Protein AF-A0A9N7LNQ0-F1 (afdb_monomer)

pLDDT: mean 82.07, std 12.47, range [46.47, 96.0]

Solvent-accessible surface area (backbone atoms only — not comparable to full-atom values): 5255 Å² total; per-residue (Å²): 90,79,44,80,43,42,66,50,44,63,68,77,48,55,49,59,68,59,50,42,49,65,34,40,69,66,70,75,36,53,71,69,55,42,60,59,49,47,43,72,26,82,45,72,66,53,48,50,52,48,57,67,69,50,69,68,54,69,66,58,47,51,54,49,40,39,74,75,66,43,40,67,60,54,51,53,53,52,54,53,54,54,55,55,51,58,64,65,72,74,113

Radius of gyration: 20.7 Å; Cα contacts (8 Å, |Δi|>4): 63; chains: 1; bounding box: 54×26×45 Å

Sequence (91 aa):
MIFYGREFWTEKLPVLPVLEGLFVGNAKLTPEEFGRLIRVVDTAEEAVNALLEHRPSTTKMIHRMQAEGFGPILAAAAGSAEAATSVLGAR

Mean predicted aligned error: 11.54 Å

Structure (mmCIF, N/CA/C/O backbone):
data_AF-A0A9N7LNQ0-F1
#
_entry.id   AF-A0A9N7LNQ0-F1
#
loop_
_atom_site.group_PDB
_atom_site.id
_atom_site.type_symbol
_atom_site.label_atom_id
_atom_site.label_alt_id
_atom_site.label_comp_id
_atom_site.label_asym_id
_atom_site.label_entity_id
_atom_site.label_seq_id
_atom_site.pdbx_PDB_ins_code
_atom_site.Cartn_x
_atom_site.Cartn_y
_atom_site.Cartn_z
_atom_site.occupancy
_atom_site.B_iso_or_equiv
_atom_site.auth_seq_id
_atom_site.auth_comp_id
_atom_site.auth_asym_id
_atom_site.auth_atom_id
_atom_site.pdbx_PDB_model_num
ATOM 1 N N . MET A 1 1 ? 0.319 -4.811 -1.139 1.00 88.00 1 MET A N 1
ATOM 2 C CA . MET A 1 1 ? -0.463 -5.571 -2.132 1.00 88.00 1 MET A CA 1
ATOM 3 C C . MET A 1 1 ? -0.962 -4.600 -3.182 1.00 88.00 1 MET A C 1
ATOM 5 O O . MET A 1 1 ? -1.479 -3.551 -2.816 1.00 88.00 1 MET A O 1
ATOM 9 N N . ILE A 1 2 ? -0.746 -4.919 -4.457 1.00 90.69 2 ILE A N 1
ATOM 10 C CA . ILE A 1 2 ? -1.108 -4.054 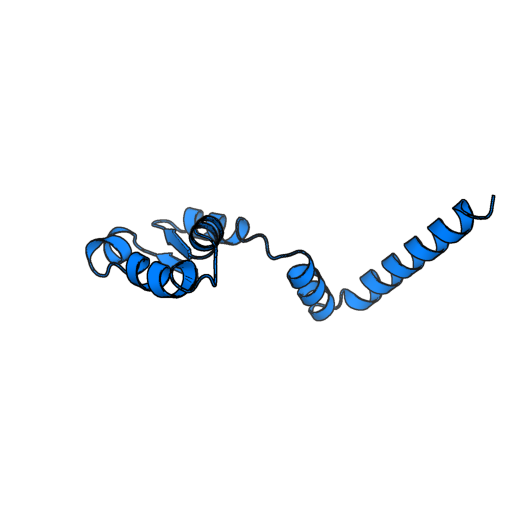-5.582 1.00 90.69 2 ILE A CA 1
ATOM 11 C C . ILE A 1 2 ? -2.109 -4.804 -6.456 1.00 90.69 2 ILE A C 1
ATOM 13 O O . ILE A 1 2 ? -1.856 -5.945 -6.834 1.00 90.69 2 ILE A O 1
ATOM 17 N N . PHE A 1 3 ? -3.228 -4.156 -6.755 1.00 93.31 3 PHE A N 1
ATOM 18 C CA . PHE A 1 3 ? -4.289 -4.637 -7.628 1.00 93.31 3 PHE A CA 1
ATOM 19 C C . PHE A 1 3 ? -4.274 -3.823 -8.918 1.00 93.31 3 PHE A C 1
ATOM 21 O O . PHE A 1 3 ? -4.407 -2.602 -8.878 1.00 93.31 3 PHE A O 1
ATOM 28 N N . TYR A 1 4 ? -4.088 -4.491 -10.053 1.00 93.50 4 TYR A N 1
ATOM 29 C CA . TYR A 1 4 ? -4.028 -3.842 -11.360 1.00 93.50 4 TYR A CA 1
ATOM 30 C C . TYR A 1 4 ? -5.406 -3.843 -12.037 1.00 93.50 4 TYR A C 1
ATOM 32 O O . TYR A 1 4 ? -6.039 -4.898 -12.108 1.00 93.50 4 TYR A O 1
ATOM 40 N N . GLY A 1 5 ? -5.845 -2.688 -12.541 1.00 92.75 5 GLY A N 1
ATOM 41 C CA . GLY A 1 5 ? -7.129 -2.491 -13.222 1.00 92.75 5 GLY A CA 1
ATOM 42 C C . GLY A 1 5 ? -8.231 -2.010 -12.277 1.00 92.75 5 GLY A C 1
ATOM 43 O O . GLY A 1 5 ? -9.023 -2.807 -11.770 1.00 92.75 5 GLY A O 1
ATOM 44 N N . ARG A 1 6 ? -8.294 -0.697 -12.048 1.00 94.62 6 ARG A N 1
ATOM 45 C CA . ARG A 1 6 ? -9.162 -0.041 -11.065 1.00 94.62 6 ARG A CA 1
ATOM 46 C C . ARG A 1 6 ? -10.630 -0.362 -11.264 1.00 94.62 6 ARG A C 1
ATOM 48 O O . ARG A 1 6 ? -11.232 -0.874 -10.329 1.00 94.62 6 ARG A O 1
ATOM 55 N N . GLU A 1 7 ? -11.152 -0.191 -12.478 1.00 94.19 7 GLU A N 1
ATOM 56 C CA . GLU A 1 7 ? -12.549 -0.507 -12.820 1.00 94.19 7 GLU A CA 1
ATOM 57 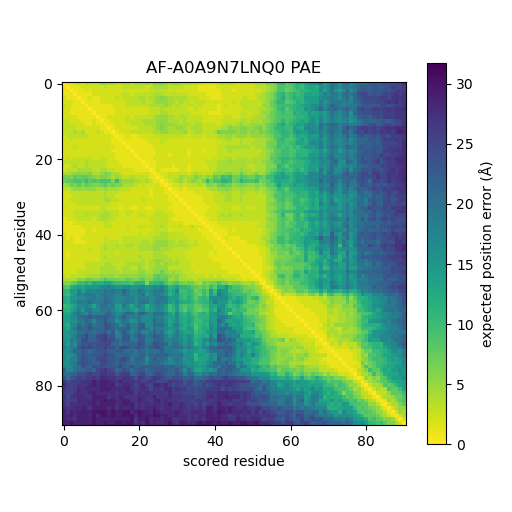C C . GLU A 1 7 ? -12.949 -1.907 -12.328 1.00 94.19 7 GLU A C 1
ATOM 59 O O . GLU A 1 7 ? -13.975 -2.095 -11.674 1.00 94.19 7 GLU A O 1
ATOM 64 N N . PHE A 1 8 ? -12.105 -2.912 -12.571 1.00 94.62 8 PHE A N 1
ATOM 65 C CA . PHE A 1 8 ? -12.406 -4.274 -12.149 1.00 94.62 8 PHE A CA 1
ATOM 66 C C . PHE A 1 8 ? -12.458 -4.405 -10.619 1.00 94.62 8 PHE A C 1
ATOM 68 O O . PHE A 1 8 ? -13.424 -4.949 -10.090 1.00 94.62 8 PHE A O 1
ATOM 75 N N . TRP A 1 9 ? -11.451 -3.895 -9.905 1.00 94.19 9 TRP A N 1
ATOM 76 C CA . TRP A 1 9 ? -11.310 -4.077 -8.453 1.00 94.19 9 TRP A CA 1
ATOM 77 C C . TRP A 1 9 ? -12.150 -3.124 -7.596 1.00 94.19 9 TRP A C 1
ATOM 7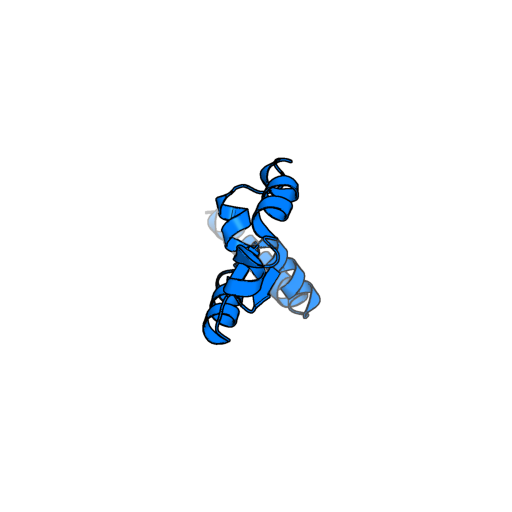9 O O . TRP A 1 9 ? -12.271 -3.349 -6.388 1.00 94.19 9 TRP A O 1
ATOM 89 N N . THR A 1 10 ? -12.715 -2.069 -8.184 1.00 90.81 10 THR A N 1
ATOM 90 C CA . THR A 1 10 ? -13.613 -1.136 -7.489 1.00 90.81 10 THR A CA 1
ATOM 91 C C . THR A 1 10 ? -15.072 -1.312 -7.882 1.00 90.81 10 THR A C 1
ATOM 93 O O . THR A 1 10 ? -15.933 -1.103 -7.034 1.00 90.81 10 THR A O 1
ATOM 96 N N . GLU A 1 11 ? -15.367 -1.713 -9.122 1.00 92.75 11 GLU A N 1
ATOM 97 C CA . GLU A 1 11 ? -16.748 -1.768 -9.625 1.00 92.75 11 GLU A CA 1
ATOM 98 C C . GLU A 1 11 ? -17.243 -3.198 -9.845 1.00 92.75 11 GLU A C 1
ATOM 100 O O . GLU A 1 11 ? -18.346 -3.538 -9.420 1.00 92.75 11 GLU A O 1
ATOM 105 N N . LYS A 1 12 ? -16.443 -4.062 -10.483 1.00 93.44 12 LYS A N 1
ATOM 106 C CA . LYS A 1 12 ? -16.881 -5.431 -10.829 1.00 93.44 12 LYS A CA 1
ATOM 107 C C . LYS A 1 12 ? -16.725 -6.404 -9.667 1.00 93.44 12 LYS A C 1
ATOM 109 O O . LYS A 1 12 ? -17.587 -7.248 -9.439 1.00 93.44 12 LYS A O 1
ATOM 114 N N . LEU A 1 13 ? -15.624 -6.282 -8.938 1.00 93.25 13 LEU A N 1
ATOM 115 C CA . LEU A 1 13 ? -15.312 -7.072 -7.759 1.00 93.25 13 LEU A CA 1
ATOM 116 C C . LEU A 1 13 ? -14.724 -6.141 -6.688 1.00 93.25 13 LEU A C 1
ATOM 118 O O . LEU A 1 13 ? -13.499 -6.071 -6.561 1.00 93.25 13 LEU A O 1
ATOM 122 N N . PRO A 1 14 ? -15.574 -5.409 -5.939 1.00 89.94 14 PRO A N 1
ATOM 123 C CA . PRO A 1 14 ? -15.141 -4.410 -4.966 1.00 89.94 14 PRO A CA 1
ATOM 124 C C . PRO A 1 14 ? -14.419 -5.080 -3.793 1.00 89.94 14 PRO A C 1
ATOM 126 O O . PRO A 1 14 ? -15.016 -5.454 -2.784 1.00 89.94 14 PRO A O 1
ATOM 129 N N . VAL A 1 15 ? -13.107 -5.254 -3.937 1.00 90.31 15 VAL A N 1
ATOM 130 C CA . VAL A 1 15 ? -12.270 -5.981 -2.973 1.00 90.31 15 VAL A CA 1
ATOM 131 C C . VAL A 1 15 ? -11.904 -5.109 -1.770 1.00 90.31 15 VAL A C 1
ATOM 133 O O . VAL A 1 15 ? -11.695 -5.622 -0.671 1.00 90.31 15 VAL A O 1
ATOM 136 N N . LEU A 1 16 ? -11.862 -3.785 -1.957 1.00 92.75 16 LEU A N 1
ATOM 137 C CA . LEU A 1 16 ? -11.433 -2.840 -0.925 1.00 92.75 16 LEU A CA 1
ATOM 138 C C . LEU A 1 16 ? -12.297 -2.894 0.345 1.00 92.75 16 LEU A C 1
ATOM 140 O O . LEU A 1 16 ? -11.702 -3.087 1.402 1.00 92.75 16 LEU A O 1
ATOM 144 N N . PRO A 1 17 ? -13.646 -2.856 0.297 1.00 93.44 17 PRO A N 1
ATOM 145 C CA . PRO A 1 17 ? -14.463 -2.919 1.514 1.00 93.44 17 PRO A CA 1
ATOM 146 C C . PRO A 1 17 ? -14.245 -4.198 2.332 1.00 93.44 17 PRO A C 1
ATOM 148 O O . PRO A 1 17 ? -14.245 -4.172 3.562 1.00 93.44 17 PRO A O 1
ATOM 151 N N . VAL A 1 18 ? -14.015 -5.331 1.656 1.00 92.50 18 VAL A N 1
ATOM 152 C CA . VAL A 1 18 ? -13.739 -6.614 2.320 1.00 92.50 18 VAL A CA 1
ATOM 153 C C . VAL A 1 18 ? -12.394 -6.561 3.044 1.00 92.50 18 VAL A C 1
ATOM 155 O O . VAL A 1 18 ? -12.294 -6.950 4.207 1.00 92.50 18 VAL A O 1
ATOM 158 N N . LEU A 1 19 ? -11.354 -6.059 2.375 1.00 93.62 19 LEU A N 1
ATOM 159 C CA . LEU A 1 19 ? -10.024 -5.933 2.967 1.00 93.62 19 LEU A CA 1
ATOM 160 C C . LEU A 1 19 ? -10.000 -4.886 4.090 1.00 93.62 19 LEU A C 1
ATOM 162 O O . LEU A 1 19 ? -9.379 -5.129 5.122 1.00 93.62 19 LEU A O 1
ATOM 166 N N . GLU A 1 20 ? -10.702 -3.765 3.935 1.00 93.81 20 GLU A N 1
ATOM 167 C CA . GLU A 1 20 ? -10.859 -2.759 4.988 1.00 93.81 20 GLU A CA 1
ATOM 168 C C . GLU A 1 20 ? -11.519 -3.366 6.228 1.00 93.81 20 GLU A C 1
ATOM 170 O O . GLU A 1 20 ? -10.979 -3.244 7.326 1.00 93.81 20 GLU A O 1
ATOM 175 N N . GLY A 1 21 ? -12.616 -4.114 6.073 1.00 93.06 21 GLY A N 1
ATOM 176 C CA . GLY A 1 21 ? -13.252 -4.814 7.193 1.00 93.06 21 GLY A CA 1
ATOM 177 C C . GLY A 1 21 ? -12.314 -5.808 7.890 1.00 93.06 21 GLY A C 1
ATOM 178 O O . GLY A 1 21 ? -12.261 -5.869 9.118 1.00 93.06 21 GLY A O 1
ATOM 179 N N . LEU A 1 22 ? -11.517 -6.556 7.121 1.00 92.12 22 LEU A N 1
ATOM 180 C CA . LEU A 1 22 ? -10.585 -7.546 7.666 1.00 92.12 22 LEU A CA 1
ATOM 181 C C . LEU A 1 22 ? -9.380 -6.929 8.385 1.00 92.12 22 LEU A C 1
ATOM 183 O O . LEU A 1 22 ? -8.937 -7.479 9.398 1.00 92.12 22 LEU A O 1
ATOM 187 N N . PHE A 1 23 ? -8.827 -5.834 7.864 1.00 92.75 23 PHE A N 1
ATOM 188 C CA . PHE A 1 23 ? -7.574 -5.262 8.360 1.00 92.75 23 PHE A CA 1
ATOM 189 C C . PHE A 1 23 ? -7.771 -4.023 9.234 1.00 92.75 23 PHE A C 1
ATOM 191 O O . PHE A 1 23 ? -7.153 -3.935 10.293 1.00 92.75 23 PHE A O 1
ATOM 198 N N . VAL A 1 24 ? -8.640 -3.100 8.831 1.00 92.81 24 VAL A N 1
ATOM 199 C CA . VAL A 1 24 ? -8.951 -1.886 9.599 1.00 92.81 24 VAL A CA 1
ATOM 200 C C . VAL A 1 24 ? -10.027 -2.185 10.638 1.00 92.81 24 VAL A C 1
ATOM 202 O O . VAL A 1 24 ? -9.853 -1.862 11.810 1.00 92.81 24 VAL A O 1
ATOM 205 N N . GLY A 1 25 ? -11.097 -2.887 10.248 1.00 88.62 25 GLY A N 1
ATOM 206 C CA . GLY A 1 25 ? -12.204 -3.236 11.149 1.00 88.62 25 GLY A CA 1
ATOM 207 C C . GLY A 1 25 ? -11.781 -4.080 12.357 1.00 88.62 25 GLY A C 1
ATOM 208 O O . GLY A 1 25 ? -12.362 -3.957 13.430 1.00 88.62 25 GLY A O 1
ATOM 209 N N . ASN A 1 26 ? -10.714 -4.872 12.218 1.00 89.56 26 ASN A N 1
ATOM 210 C CA . ASN A 1 26 ? -10.117 -5.650 13.310 1.00 89.56 26 ASN A CA 1
ATOM 211 C C . ASN A 1 26 ? -8.918 -4.954 13.988 1.00 89.56 26 ASN A C 1
ATOM 213 O O . ASN A 1 26 ? -8.146 -5.622 14.673 1.00 89.56 26 ASN A O 1
ATOM 217 N N . ALA A 1 27 ? -8.718 -3.650 13.758 1.00 85.25 27 ALA A N 1
ATOM 218 C CA . ALA A 1 27 ? -7.629 -2.836 14.311 1.00 85.25 27 ALA A CA 1
ATOM 219 C C . ALA A 1 27 ? -6.209 -3.390 14.063 1.00 85.25 27 ALA A C 1
ATOM 221 O O . ALA A 1 27 ? -5.290 -3.143 14.843 1.00 85.25 27 ALA A O 1
ATOM 222 N N . LYS A 1 28 ? -6.008 -4.147 12.975 1.00 86.50 28 LYS A N 1
ATOM 223 C CA . LYS A 1 28 ? -4.681 -4.657 12.589 1.00 86.50 28 LYS A CA 1
ATOM 224 C C . LYS A 1 28 ? -3.841 -3.604 11.872 1.00 86.50 28 LYS A C 1
ATOM 226 O O . LYS A 1 28 ? -2.621 -3.716 11.885 1.00 86.50 28 LYS A O 1
ATOM 231 N N . LEU A 1 29 ? -4.496 -2.647 11.216 1.00 89.75 29 LEU A N 1
ATOM 232 C CA . LEU A 1 29 ? -3.897 -1.518 10.506 1.00 89.75 29 LEU A CA 1
ATOM 233 C C . LEU A 1 29 ? -4.721 -0.257 10.767 1.00 89.75 29 LEU A C 1
ATOM 235 O O . LEU A 1 29 ? -5.949 -0.342 10.872 1.00 89.75 29 LEU A O 1
ATOM 239 N N . THR A 1 30 ? -4.076 0.910 10.796 1.00 92.00 30 THR A N 1
ATOM 240 C CA . THR A 1 30 ? -4.812 2.179 10.669 1.00 92.00 30 THR A CA 1
ATOM 241 C C . THR A 1 30 ? -5.322 2.363 9.232 1.00 92.00 30 THR A C 1
ATOM 243 O O . THR A 1 30 ? -4.790 1.742 8.303 1.00 92.00 30 THR A O 1
ATOM 246 N N . PRO A 1 31 ? -6.330 3.225 8.998 1.00 90.75 31 PRO A N 1
ATOM 247 C CA . PRO A 1 31 ? -6.761 3.566 7.643 1.00 90.75 31 PRO A CA 1
ATOM 248 C C . PRO A 1 31 ? -5.619 4.106 6.767 1.00 90.75 31 PRO A C 1
ATOM 250 O O . PRO A 1 31 ? -5.512 3.732 5.598 1.00 90.75 31 PRO A O 1
ATOM 253 N N . GLU A 1 32 ? -4.720 4.932 7.321 1.00 89.06 32 GLU A N 1
ATOM 254 C CA . GLU A 1 32 ? -3.568 5.440 6.566 1.00 89.06 32 GLU A CA 1
ATOM 255 C C . GLU A 1 32 ? -2.582 4.326 6.207 1.00 89.06 32 GLU A C 1
ATOM 257 O O . GLU A 1 32 ? -2.072 4.280 5.085 1.00 89.06 32 GLU A O 1
ATOM 262 N N . GLU A 1 33 ? -2.306 3.409 7.136 1.00 88.25 33 GLU A N 1
ATOM 263 C CA . GLU A 1 33 ? -1.460 2.248 6.859 1.00 88.25 33 GLU A CA 1
ATOM 264 C C . GLU A 1 33 ? -2.093 1.360 5.789 1.00 88.25 33 GLU A C 1
ATOM 266 O O . GLU A 1 33 ? -1.415 0.960 4.843 1.00 88.25 33 GLU A O 1
ATOM 271 N N . PHE A 1 34 ? -3.397 1.107 5.879 1.00 91.25 34 PHE A N 1
ATOM 272 C CA . PHE A 1 34 ? -4.129 0.337 4.883 1.00 91.25 34 PHE A CA 1
ATOM 273 C C . PHE A 1 34 ? -3.993 0.945 3.482 1.00 91.25 34 PHE A C 1
ATOM 275 O O . PHE A 1 34 ? -3.569 0.244 2.564 1.00 91.25 34 PHE A O 1
ATOM 282 N N . GLY A 1 35 ? -4.245 2.248 3.324 1.00 89.06 35 GLY A N 1
ATOM 283 C CA . GLY A 1 35 ? -4.136 2.936 2.032 1.00 89.06 35 GLY A CA 1
ATOM 284 C C . GLY A 1 35 ? -2.715 2.960 1.456 1.00 89.06 35 GLY A C 1
ATOM 285 O O . GLY A 1 35 ? -2.533 3.006 0.241 1.00 89.06 35 GLY A O 1
ATOM 286 N N . ARG A 1 36 ? -1.681 2.880 2.303 1.00 86.00 36 ARG A N 1
ATOM 287 C CA . ARG A 1 36 ? -0.283 2.754 1.852 1.00 86.00 36 ARG A CA 1
ATOM 288 C C . ARG A 1 36 ? 0.074 1.326 1.461 1.00 86.00 36 ARG A C 1
ATOM 290 O O . ARG A 1 36 ? 0.866 1.122 0.542 1.00 86.00 36 ARG A O 1
ATOM 297 N N . LEU A 1 37 ? -0.457 0.337 2.178 1.00 87.56 37 LEU A N 1
ATOM 298 C CA . LEU A 1 37 ? -0.110 -1.068 1.984 1.00 87.56 37 LEU A CA 1
ATOM 299 C C . LEU A 1 37 ? -0.955 -1.736 0.891 1.00 87.56 37 LEU A C 1
ATOM 301 O O . LEU A 1 37 ? -0.465 -2.672 0.257 1.00 87.56 37 LEU A O 1
ATOM 305 N N . ILE A 1 38 ? -2.189 -1.285 0.661 1.00 91.50 38 ILE A N 1
ATOM 306 C CA . ILE A 1 38 ? -3.132 -1.810 -0.330 1.00 91.50 38 ILE A CA 1
ATOM 307 C C . ILE A 1 38 ? -3.381 -0.745 -1.397 1.00 91.50 38 ILE A C 1
ATOM 309 O O . ILE A 1 38 ? -3.890 0.330 -1.102 1.00 91.50 38 ILE A O 1
ATOM 313 N N . ARG A 1 39 ? -3.009 -1.031 -2.648 1.00 92.50 39 ARG A N 1
ATOM 314 C CA . ARG A 1 39 ? -3.072 -0.059 -3.749 1.00 92.50 39 ARG A CA 1
ATOM 315 C C . ARG A 1 39 ? -3.807 -0.639 -4.943 1.00 92.50 39 ARG A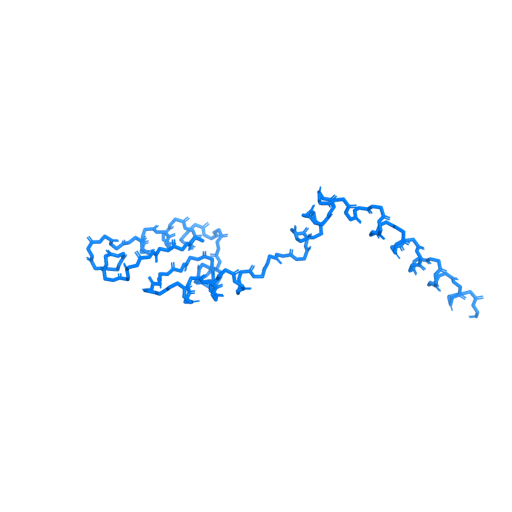 C 1
ATOM 317 O O . ARG A 1 39 ? -3.546 -1.776 -5.321 1.00 92.50 39 ARG A O 1
ATOM 324 N N . VAL A 1 40 ? -4.688 0.156 -5.542 1.00 94.44 40 VAL A N 1
ATOM 325 C CA . VAL A 1 40 ? -5.348 -0.159 -6.813 1.00 94.44 40 VAL A CA 1
ATOM 326 C C . VAL A 1 40 ? -4.836 0.813 -7.871 1.00 94.44 40 VAL A C 1
ATOM 328 O O . VAL A 1 40 ? -4.937 2.032 -7.701 1.00 94.44 40 VAL A O 1
ATOM 331 N N . VAL A 1 41 ? -4.252 0.275 -8.934 1.00 94.56 41 VAL A N 1
ATOM 332 C CA . VAL A 1 41 ? -3.482 1.029 -9.930 1.00 94.56 41 VAL A CA 1
ATOM 333 C C . VAL A 1 41 ? -3.908 0.658 -11.344 1.00 94.56 41 VAL A C 1
ATOM 335 O O . VAL A 1 41 ? -4.364 -0.461 -11.575 1.00 94.56 41 VAL A O 1
ATOM 338 N N . ASP A 1 42 ? -3.712 1.574 -12.288 1.00 96.00 42 ASP A N 1
ATOM 339 C CA . ASP A 1 42 ? -4.034 1.356 -13.709 1.00 96.00 42 ASP A CA 1
ATOM 340 C C . ASP A 1 42 ? -2.792 1.289 -14.606 1.00 96.00 42 ASP A C 1
ATOM 342 O O . ASP A 1 42 ? -2.862 0.840 -15.752 1.00 96.00 42 ASP A O 1
ATOM 346 N N . THR A 1 43 ? -1.626 1.697 -14.100 1.00 93.56 43 THR A N 1
ATOM 347 C CA . THR A 1 43 ? -0.383 1.745 -14.878 1.00 93.56 43 THR A CA 1
ATOM 348 C C . THR A 1 43 ? 0.778 1.074 -14.151 1.00 93.56 43 THR A C 1
ATOM 350 O O . THR A 1 43 ? 0.793 0.935 -12.925 1.00 93.56 43 THR A O 1
ATOM 353 N N . ALA A 1 44 ? 1.776 0.641 -14.924 1.00 89.00 44 ALA A N 1
ATOM 354 C CA . ALA A 1 44 ? 3.009 0.089 -14.372 1.00 89.00 44 ALA A CA 1
ATOM 355 C C . ALA A 1 44 ? 3.776 1.131 -13.541 1.00 89.00 44 ALA A C 1
ATOM 357 O O . ALA A 1 44 ? 4.358 0.792 -12.516 1.00 89.00 44 ALA A O 1
ATOM 358 N N . GLU A 1 45 ? 3.735 2.401 -13.945 1.00 92.44 45 GLU A N 1
ATOM 359 C CA . GLU A 1 45 ? 4.363 3.500 -13.210 1.00 92.44 45 GLU A CA 1
ATOM 360 C C . GLU A 1 45 ? 3.714 3.709 -11.836 1.00 92.44 45 GLU A C 1
ATOM 362 O O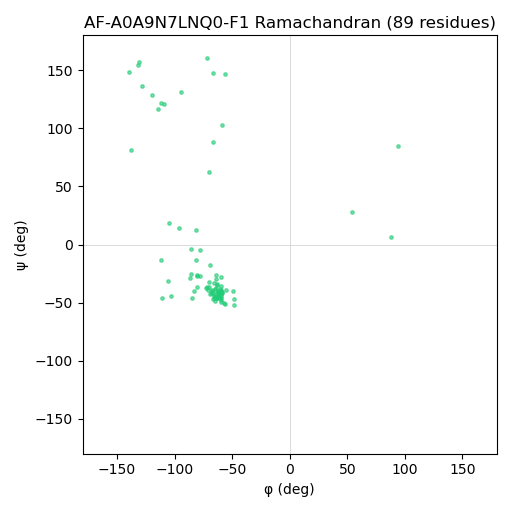 . GLU A 1 45 ? 4.416 3.765 -10.828 1.00 92.44 45 GLU A O 1
ATOM 367 N N . GLU A 1 46 ? 2.379 3.721 -11.758 1.00 89.50 46 GLU A N 1
ATOM 368 C CA . GLU A 1 46 ? 1.661 3.771 -10.479 1.00 89.50 46 GLU A CA 1
ATOM 369 C C . GLU A 1 46 ? 2.008 2.574 -9.585 1.00 89.50 46 GLU A C 1
ATOM 371 O O . GLU A 1 46 ? 2.190 2.734 -8.376 1.00 89.50 46 GLU A O 1
ATOM 376 N N . ALA A 1 47 ? 2.136 1.378 -10.170 1.00 87.94 47 ALA A N 1
ATOM 377 C CA . ALA A 1 47 ? 2.534 0.181 -9.437 1.00 87.94 47 ALA A CA 1
ATOM 378 C C . ALA A 1 47 ? 3.951 0.317 -8.855 1.00 87.94 47 ALA A C 1
ATOM 380 O O . ALA A 1 47 ? 4.169 0.017 -7.681 1.00 87.94 47 ALA A O 1
ATOM 381 N N . VAL A 1 48 ? 4.910 0.803 -9.648 1.00 84.50 48 VAL A N 1
ATOM 382 C CA . VAL A 1 48 ? 6.288 1.037 -9.195 1.00 84.50 48 VAL A CA 1
ATOM 383 C C . VAL A 1 48 ? 6.324 2.101 -8.099 1.00 84.50 48 VAL A C 1
ATOM 385 O O . VAL A 1 48 ? 6.927 1.868 -7.051 1.00 84.50 48 VAL A O 1
ATOM 388 N N . ASN A 1 49 ? 5.625 3.222 -8.278 1.00 87.62 49 ASN A N 1
ATOM 389 C CA . ASN A 1 49 ? 5.549 4.281 -7.270 1.00 87.62 49 ASN A CA 1
ATOM 390 C C . ASN A 1 49 ? 4.955 3.762 -5.952 1.00 87.62 49 ASN A C 1
ATOM 392 O O . ASN A 1 49 ? 5.510 4.008 -4.882 1.00 87.62 49 ASN A O 1
ATOM 396 N N . ALA A 1 50 ? 3.897 2.950 -6.020 1.00 86.38 50 ALA A N 1
ATOM 397 C CA . ALA A 1 50 ? 3.317 2.291 -4.853 1.00 86.38 50 ALA A CA 1
ATOM 398 C C . ALA A 1 50 ? 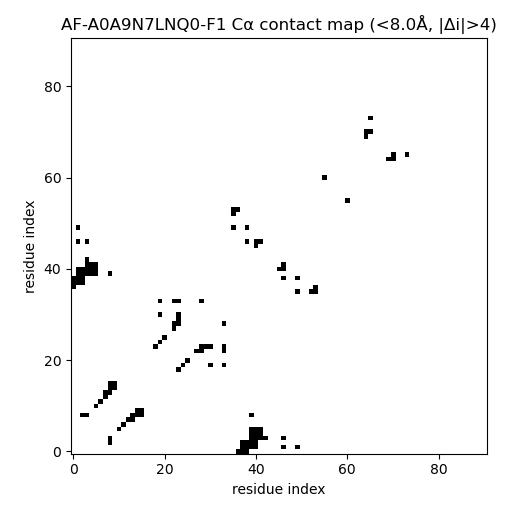4.310 1.366 -4.123 1.00 86.38 50 ALA A C 1
ATOM 400 O O . ALA A 1 50 ? 4.317 1.327 -2.891 1.00 86.38 50 ALA A O 1
ATOM 401 N N . LEU A 1 51 ? 5.158 0.633 -4.854 1.00 82.88 51 LEU A N 1
ATOM 402 C CA . LEU A 1 51 ? 6.203 -0.207 -4.258 1.00 82.88 51 LEU A CA 1
ATOM 403 C C . LEU A 1 51 ? 7.296 0.625 -3.580 1.00 82.88 51 LEU A C 1
ATOM 405 O O . LEU A 1 51 ? 7.757 0.253 -2.504 1.00 82.88 51 LEU A O 1
ATOM 409 N N . LEU A 1 52 ? 7.699 1.746 -4.179 1.00 81.50 52 LEU A N 1
ATOM 410 C CA . LEU A 1 52 ? 8.724 2.634 -3.620 1.00 81.50 52 LEU A CA 1
ATOM 411 C C . LEU A 1 52 ? 8.233 3.372 -2.367 1.00 81.50 52 LEU A C 1
ATOM 413 O O . LEU A 1 52 ? 8.981 3.559 -1.407 1.00 81.50 52 LEU A O 1
ATOM 417 N N . GLU A 1 53 ? 6.959 3.761 -2.344 1.00 81.50 53 GLU A N 1
ATOM 418 C CA . GLU A 1 53 ? 6.311 4.382 -1.184 1.00 81.50 53 GLU A CA 1
ATOM 419 C C . GLU A 1 53 ? 6.114 3.422 -0.012 1.00 81.50 53 GLU A C 1
ATOM 421 O O . GLU A 1 53 ? 5.910 3.867 1.126 1.00 81.50 53 GLU A O 1
ATOM 426 N N . HIS A 1 54 ? 6.204 2.117 -0.275 1.00 74.56 54 HIS A N 1
ATOM 427 C CA . HIS A 1 54 ? 6.193 1.053 0.713 1.00 74.56 54 HIS A CA 1
ATOM 428 C C . HIS A 1 54 ? 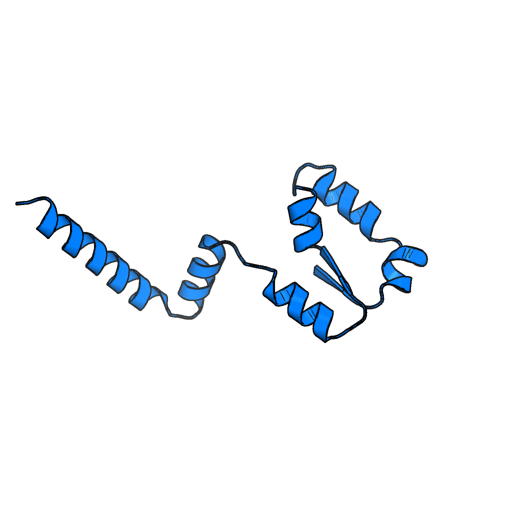7.501 1.079 1.513 1.00 74.56 54 HIS A C 1
ATOM 430 O O . HIS A 1 54 ? 8.295 0.149 1.457 1.00 74.56 54 HIS A O 1
ATOM 436 N N . ARG A 1 55 ? 7.754 2.176 2.243 1.00 69.69 55 ARG A N 1
ATOM 437 C CA . ARG A 1 55 ? 8.904 2.352 3.134 1.00 69.69 55 ARG A CA 1
ATOM 438 C C . ARG A 1 55 ? 8.851 1.245 4.185 1.00 69.69 55 ARG A C 1
ATOM 440 O O . ARG A 1 55 ? 8.035 1.341 5.106 1.00 69.69 55 ARG A O 1
ATOM 447 N N . PRO A 1 56 ? 9.665 0.183 4.076 1.00 66.69 56 PRO A N 1
ATOM 448 C CA . PRO A 1 56 ? 9.636 -0.873 5.069 1.00 66.69 56 PRO A CA 1
ATOM 449 C C . PRO A 1 56 ? 10.155 -0.267 6.372 1.00 66.69 56 PRO A C 1
ATOM 451 O O . PRO A 1 56 ? 10.987 0.643 6.345 1.00 66.69 56 PRO A O 1
ATOM 454 N N . SER A 1 57 ? 9.659 -0.730 7.520 1.00 69.19 57 SER A N 1
ATOM 455 C CA . SER A 1 57 ? 10.164 -0.215 8.794 1.00 69.19 57 SER A CA 1
ATOM 456 C C . SER A 1 57 ? 11.681 -0.396 8.871 1.00 69.19 57 SER A C 1
ATOM 458 O O . SER A 1 57 ? 12.220 -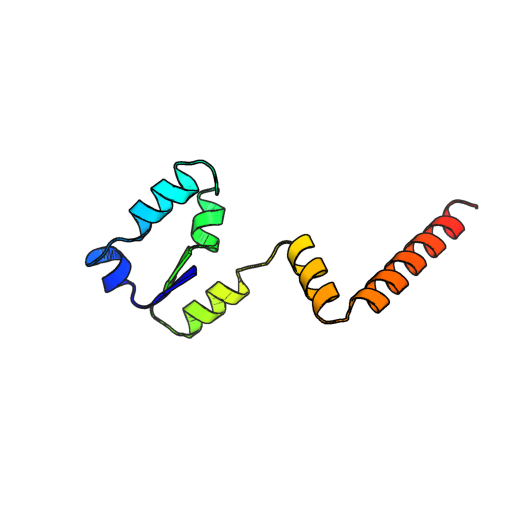1.379 8.354 1.00 69.19 57 SER A O 1
ATOM 460 N N . THR A 1 58 ? 12.375 0.529 9.537 1.00 72.25 58 THR A N 1
ATOM 461 C CA . THR A 1 58 ? 13.834 0.476 9.713 1.00 72.25 58 THR A CA 1
ATOM 462 C C . THR A 1 58 ? 14.286 -0.894 10.220 1.00 72.25 58 THR A C 1
ATOM 464 O O . THR A 1 58 ? 15.240 -1.460 9.701 1.00 72.25 58 THR A O 1
ATOM 467 N N . THR A 1 59 ? 13.537 -1.494 11.148 1.00 73.88 59 THR A N 1
ATOM 468 C CA . THR A 1 59 ? 13.780 -2.849 11.663 1.00 73.88 59 THR A CA 1
ATOM 469 C C . THR A 1 59 ? 13.698 -3.923 10.574 1.00 73.88 59 THR A C 1
ATOM 471 O O . THR A 1 59 ? 14.586 -4.767 10.478 1.00 73.88 59 THR A O 1
ATOM 474 N N . LYS A 1 60 ? 12.668 -3.892 9.714 1.00 74.81 60 LYS A N 1
ATOM 475 C CA . LYS A 1 60 ? 12.545 -4.833 8.585 1.00 74.81 60 LYS A CA 1
ATOM 476 C C . LYS A 1 60 ? 13.675 -4.646 7.574 1.00 74.81 60 LYS A C 1
ATOM 478 O O . LYS A 1 60 ? 14.180 -5.635 7.048 1.00 74.81 60 LYS A O 1
ATOM 483 N N . MET A 1 61 ? 14.088 -3.402 7.331 1.00 79.75 61 MET A N 1
ATOM 484 C CA . MET A 1 61 ? 15.224 -3.101 6.459 1.00 79.75 61 MET A CA 1
ATOM 485 C C . MET A 1 61 ? 16.536 -3.623 7.038 1.00 79.75 61 MET A C 1
ATOM 487 O O . MET A 1 61 ? 17.269 -4.292 6.320 1.00 79.75 61 MET A O 1
ATOM 491 N N . ILE A 1 62 ? 16.800 -3.413 8.331 1.00 78.88 62 ILE A N 1
ATOM 492 C CA . ILE A 1 62 ? 17.994 -3.935 9.012 1.00 78.88 62 ILE A CA 1
ATOM 493 C C . ILE A 1 62 ? 18.037 -5.464 8.935 1.00 78.88 62 ILE A C 1
ATOM 495 O O . ILE A 1 62 ? 19.069 -6.020 8.570 1.00 78.88 62 ILE A O 1
ATOM 499 N N . HIS A 1 63 ? 16.922 -6.149 9.203 1.00 79.62 63 HIS A N 1
ATOM 500 C CA . HIS A 1 63 ? 16.866 -7.608 9.081 1.00 79.62 63 HIS A CA 1
ATOM 501 C C . HIS A 1 63 ? 17.137 -8.091 7.655 1.00 79.62 63 HIS A C 1
ATOM 503 O O . HIS A 1 63 ? 17.873 -9.057 7.466 1.00 79.62 63 HIS A O 1
ATOM 509 N N . ARG A 1 64 ? 16.588 -7.410 6.642 1.00 79.88 64 ARG A N 1
ATOM 510 C CA . ARG A 1 64 ? 16.880 -7.739 5.243 1.00 79.88 64 ARG A CA 1
ATOM 511 C C . ARG A 1 64 ? 18.352 -7.486 4.914 1.00 79.88 64 ARG A C 1
ATOM 513 O O . ARG A 1 64 ? 18.990 -8.361 4.356 1.00 79.88 64 ARG A O 1
ATOM 520 N N . MET A 1 65 ? 18.925 -6.359 5.331 1.00 79.00 65 MET A N 1
ATOM 521 C CA . MET A 1 65 ? 20.353 -6.072 5.140 1.00 79.00 65 MET A CA 1
ATOM 522 C C . MET A 1 65 ? 21.247 -7.134 5.796 1.00 79.00 65 MET A C 1
ATOM 524 O O . MET A 1 65 ? 22.216 -7.581 5.190 1.00 79.00 65 MET A O 1
ATOM 528 N N . GLN A 1 66 ? 20.910 -7.584 7.008 1.00 81.25 66 GLN A N 1
ATOM 529 C CA . GLN A 1 66 ? 21.614 -8.687 7.667 1.00 81.25 66 GLN A CA 1
ATOM 530 C C . GLN A 1 66 ? 21.552 -9.981 6.842 1.00 81.25 66 GLN A C 1
ATOM 532 O O . GLN A 1 66 ? 22.582 -10.633 6.681 1.00 81.25 66 GLN A O 1
ATOM 537 N N . ALA A 1 67 ? 20.380 -10.323 6.296 1.00 76.12 67 ALA A N 1
ATOM 538 C CA . ALA A 1 67 ? 20.185 -11.513 5.467 1.00 76.12 67 ALA A CA 1
ATOM 539 C C . ALA A 1 67 ? 20.948 -11.455 4.129 1.00 76.12 67 ALA A C 1
ATOM 541 O O . ALA A 1 67 ? 21.455 -12.476 3.679 1.00 76.12 67 ALA A O 1
ATOM 542 N N . GLU A 1 68 ? 21.099 -10.266 3.541 1.00 84.31 68 GLU A N 1
ATOM 543 C CA . GLU A 1 68 ? 21.873 -10.032 2.308 1.00 84.31 68 GLU A CA 1
ATOM 544 C C . GLU A 1 68 ? 23.395 -9.917 2.557 1.00 84.31 68 GLU A C 1
ATOM 546 O O . GLU A 1 68 ? 24.148 -9.477 1.692 1.00 84.31 68 GLU A O 1
ATOM 551 N N . GLY A 1 69 ? 23.876 -10.275 3.755 1.00 77.88 69 GLY A N 1
ATOM 552 C CA . GLY A 1 69 ? 25.309 -10.330 4.064 1.00 77.88 69 GLY A CA 1
ATOM 553 C C . GLY A 1 69 ? 25.931 -9.020 4.557 1.00 77.88 69 GLY A C 1
ATOM 554 O O . GLY A 1 69 ? 27.134 -8.978 4.807 1.00 77.88 69 GLY A O 1
ATOM 555 N N . PHE A 1 70 ? 25.142 -7.965 4.795 1.00 81.75 70 PHE A N 1
ATOM 556 C CA . PHE A 1 70 ? 25.643 -6.716 5.394 1.00 81.75 70 PHE A CA 1
ATOM 557 C C . PHE A 1 70 ? 25.845 -6.815 6.915 1.00 81.75 70 PHE A C 1
ATOM 559 O O . PHE A 1 70 ? 26.351 -5.876 7.530 1.00 81.75 70 PHE A O 1
ATOM 566 N N . GLY A 1 71 ? 25.470 -7.936 7.542 1.00 79.69 71 GLY A N 1
ATOM 567 C CA . GLY A 1 71 ? 25.568 -8.152 8.991 1.00 79.69 71 GLY A CA 1
ATOM 568 C C . GLY A 1 71 ? 26.935 -7.796 9.600 1.00 79.69 71 GLY A C 1
ATOM 569 O O . GLY A 1 71 ? 26.967 -6.993 10.534 1.00 79.69 71 GLY A O 1
ATOM 570 N N . PRO A 1 72 ? 28.065 -8.305 9.067 1.00 80.69 72 PRO A N 1
ATOM 571 C CA . PRO A 1 72 ? 29.397 -7.983 9.585 1.00 80.69 72 PRO A CA 1
ATOM 572 C C . PRO A 1 72 ? 29.746 -6.488 9.520 1.00 80.69 72 PRO A C 1
ATOM 574 O O . PRO A 1 72 ? 30.339 -5.954 10.454 1.00 80.69 72 PRO A O 1
ATOM 577 N N . ILE A 1 73 ? 29.336 -5.792 8.452 1.00 81.25 73 ILE A N 1
ATOM 578 C CA . ILE A 1 73 ? 29.580 -4.351 8.273 1.00 81.25 73 ILE A CA 1
ATOM 579 C C . ILE A 1 73 ? 28.756 -3.543 9.283 1.00 81.25 73 ILE A C 1
ATOM 581 O O . ILE A 1 73 ? 29.272 -2.618 9.906 1.00 81.25 73 ILE A O 1
ATOM 585 N N . LEU A 1 74 ? 27.491 -3.920 9.486 1.00 79.50 74 LEU A N 1
ATOM 586 C CA . LEU A 1 74 ? 26.614 -3.282 10.471 1.00 79.50 74 LEU A CA 1
ATOM 587 C C . LEU A 1 74 ? 27.136 -3.465 11.905 1.00 79.50 74 LEU A C 1
ATOM 589 O O . LEU A 1 74 ? 27.117 -2.514 12.684 1.00 79.50 74 LEU A O 1
ATOM 593 N N . ALA A 1 75 ? 27.644 -4.654 12.243 1.00 79.00 75 ALA A N 1
ATOM 594 C CA . ALA A 1 75 ? 28.235 -4.931 13.553 1.00 79.00 75 ALA A CA 1
ATOM 595 C C . ALA A 1 75 ? 29.526 -4.127 13.792 1.00 79.00 75 ALA A C 1
ATOM 597 O O . ALA A 1 75 ? 29.694 -3.532 14.857 1.00 79.00 75 ALA A O 1
ATOM 598 N N . ALA A 1 76 ? 30.408 -4.051 12.790 1.00 78.19 76 ALA A N 1
ATOM 599 C CA . ALA A 1 76 ? 31.630 -3.249 12.863 1.00 78.19 76 ALA A CA 1
ATOM 600 C C . ALA A 1 76 ? 31.326 -1.749 13.025 1.00 78.19 76 ALA A C 1
ATOM 602 O O . ALA A 1 76 ? 31.950 -1.070 13.842 1.00 78.19 76 ALA A O 1
ATOM 603 N N . ALA A 1 77 ? 30.326 -1.240 12.297 1.00 76.31 77 ALA A N 1
ATOM 604 C CA . ALA A 1 77 ? 29.878 0.143 12.419 1.00 76.31 77 ALA A CA 1
ATOM 605 C C . ALA A 1 77 ? 29.310 0.443 13.820 1.00 76.31 77 ALA A C 1
ATOM 607 O O . ALA A 1 77 ? 29.676 1.454 14.422 1.00 76.31 77 ALA A O 1
ATOM 608 N N . ALA A 1 78 ? 28.482 -0.445 14.380 1.00 73.50 78 ALA A N 1
ATOM 609 C CA . ALA A 1 78 ? 27.924 -0.279 15.724 1.00 73.50 78 ALA A CA 1
ATOM 610 C C . ALA A 1 78 ? 29.012 -0.251 16.815 1.00 73.50 78 ALA A C 1
ATOM 612 O O . ALA A 1 78 ? 29.015 0.653 17.649 1.00 73.50 78 ALA A O 1
ATOM 613 N N . GLY A 1 79 ? 29.987 -1.166 16.755 1.00 67.69 79 GLY A N 1
ATOM 614 C CA . GLY A 1 79 ? 31.115 -1.178 17.695 1.00 67.69 79 GLY A CA 1
ATOM 615 C C . GLY A 1 79 ? 31.998 0.074 17.604 1.00 67.69 79 GLY A C 1
ATOM 616 O O . GLY A 1 79 ? 32.493 0.565 18.617 1.00 67.69 79 GLY A O 1
ATOM 617 N N . SER A 1 80 ? 32.154 0.648 16.405 1.00 59.88 80 SER A N 1
ATOM 618 C CA . SER A 1 80 ? 32.913 1.894 16.219 1.00 59.88 80 SER A CA 1
ATOM 619 C C . SER A 1 80 ? 32.214 3.129 16.809 1.00 59.88 80 SER A C 1
ATOM 621 O O . SER A 1 80 ? 32.883 4.027 17.324 1.00 59.88 80 SER A O 1
ATOM 623 N N . ALA A 1 81 ? 30.877 3.158 16.806 1.00 58.22 81 ALA A N 1
ATOM 624 C CA . ALA A 1 81 ? 30.094 4.237 17.407 1.00 58.22 81 ALA A CA 1
ATOM 625 C C . ALA A 1 81 ? 30.123 4.190 18.950 1.00 58.22 81 ALA A C 1
ATOM 627 O O . ALA A 1 81 ? 30.217 5.229 19.609 1.00 58.22 81 ALA A O 1
ATOM 628 N N . GLU A 1 82 ? 30.108 2.990 19.534 1.00 56.12 82 GLU A N 1
ATOM 629 C CA . GLU A 1 82 ? 30.191 2.792 20.987 1.00 56.12 82 GLU A CA 1
ATOM 630 C C . GLU A 1 82 ? 31.579 3.181 21.533 1.00 56.12 82 GLU A C 1
ATOM 632 O O . GLU A 1 82 ? 31.686 3.911 22.522 1.00 56.12 82 GLU A O 1
ATOM 637 N N . ALA A 1 83 ? 32.646 2.819 20.810 1.00 57.66 83 ALA A N 1
ATOM 638 C CA . ALA A 1 83 ? 34.012 3.227 21.133 1.00 57.66 83 ALA A CA 1
ATOM 639 C C . ALA A 1 83 ? 34.210 4.756 21.072 1.00 57.66 83 ALA A C 1
ATOM 641 O O . ALA A 1 83 ? 34.856 5.331 21.948 1.00 57.66 83 ALA A O 1
ATOM 642 N N . ALA A 1 84 ? 33.624 5.440 20.082 1.00 55.09 84 ALA A N 1
ATOM 643 C CA . ALA A 1 84 ? 33.716 6.898 19.963 1.00 55.09 84 ALA A CA 1
ATOM 644 C C . ALA A 1 84 ? 33.020 7.635 21.124 1.00 55.09 84 ALA A C 1
ATOM 646 O O . ALA A 1 84 ? 33.536 8.632 21.629 1.00 55.09 84 ALA A O 1
ATOM 647 N N . THR A 1 85 ? 31.880 7.122 21.593 1.00 56.16 85 THR A N 1
ATOM 648 C CA . THR A 1 85 ? 31.098 7.745 22.676 1.00 56.16 85 THR A CA 1
ATOM 649 C C . THR A 1 85 ? 31.793 7.601 24.037 1.00 56.16 85 THR A C 1
ATOM 651 O O . THR A 1 85 ? 31.814 8.546 24.827 1.00 56.16 85 THR A O 1
ATOM 654 N N . SER A 1 86 ? 32.455 6.465 24.286 1.00 56.72 86 SER A N 1
ATOM 655 C CA . SER A 1 86 ? 33.233 6.238 25.514 1.00 56.72 86 SER A CA 1
ATOM 656 C C . SER A 1 86 ? 34.438 7.178 25.658 1.00 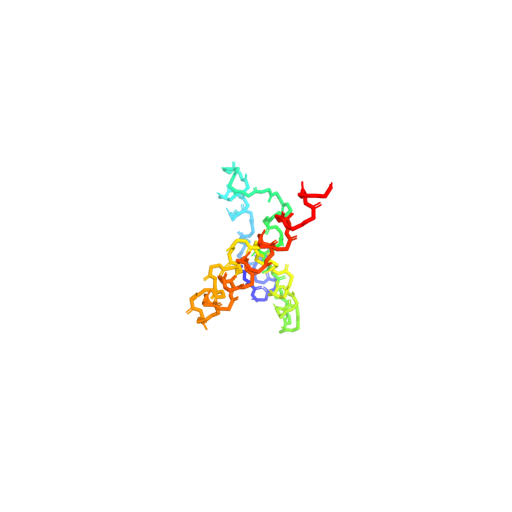56.72 86 SER A C 1
ATOM 658 O O . SER A 1 86 ? 34.829 7.492 26.780 1.00 56.72 86 SER A O 1
ATOM 660 N N . VAL A 1 87 ? 35.037 7.633 24.553 1.00 57.00 87 VAL A N 1
ATOM 661 C CA . VAL A 1 87 ? 36.201 8.543 24.573 1.00 57.00 87 VAL A CA 1
ATOM 662 C C . VAL A 1 87 ? 35.789 9.994 24.862 1.00 57.00 87 VAL A C 1
ATOM 664 O O . VAL A 1 87 ? 36.572 10.758 25.425 1.00 57.00 87 VAL A O 1
ATOM 667 N N . LEU A 1 88 ? 34.557 10.379 24.517 1.00 58.12 88 LEU A N 1
ATOM 668 C CA . LEU A 1 88 ? 34.020 11.727 24.738 1.00 58.12 88 LEU A CA 1
ATOM 669 C C . LEU A 1 88 ? 33.407 11.930 26.134 1.00 58.12 88 LEU A C 1
ATOM 671 O O . LEU A 1 88 ? 33.398 13.058 26.611 1.00 58.12 88 LEU A O 1
ATOM 675 N N . GLY A 1 89 ? 32.937 10.869 26.800 1.00 53.81 89 GLY A N 1
ATOM 676 C CA . GLY A 1 89 ? 32.403 10.934 28.171 1.00 53.81 89 GLY A CA 1
ATOM 677 C C . GLY A 1 89 ? 33.448 10.829 29.292 1.00 53.81 89 GLY A C 1
ATOM 678 O O . GLY A 1 89 ? 33.093 10.928 30.462 1.00 53.81 89 GLY A O 1
ATOM 679 N N . ALA A 1 90 ? 34.721 10.606 28.950 1.00 54.97 90 ALA A N 1
ATOM 680 C CA . ALA A 1 90 ? 35.828 10.437 29.897 1.00 54.97 90 ALA A CA 1
ATOM 681 C C . ALA A 1 90 ? 36.753 11.673 29.992 1.00 54.97 90 ALA A C 1
ATOM 683 O O . ALA A 1 90 ? 37.898 11.547 30.431 1.00 54.97 90 ALA A O 1
ATOM 684 N N . ARG A 1 91 ? 36.286 12.848 29.548 1.00 46.47 91 ARG A N 1
ATOM 685 C CA . ARG A 1 91 ? 37.003 14.131 29.622 1.00 46.47 91 ARG A CA 1
ATOM 686 C C . ARG A 1 91 ? 36.316 15.111 30.556 1.00 46.47 91 ARG A C 1
ATOM 688 O O . ARG A 1 91 ? 35.071 15.179 30.503 1.00 46.47 91 ARG A O 1
#

Organism: NCBI:txid265949

Secondary structure (DSSP, 8-state):
-EEE-HHIIIIIS-HHHHHHHHHTTTTSS-HHHHHHHSEEESSHHHHHHHHHH----HHHHHHHHIIIIIHHHHHHHHHHHHHHHHHHTT-

Foldseek 3Di:
DEAEDCCCCVPVNVCVVVVCCVCVVVPVDPPVRCPLVYYYDHDPVSVVVSVVSPPDPPVVVVVVCVVVPCVVVVVVVVVVVVVVVVVVVVD